Protein AF-A0A3B9L0R4-F1 (afdb_monomer_lite)

Organism: NCBI:txid1280948

Structure (mmCIF, N/CA/C/O backbone):
data_AF-A0A3B9L0R4-F1
#
_entry.id   AF-A0A3B9L0R4-F1
#
loop_
_atom_site.group_PDB
_atom_site.id
_atom_site.type_symbol
_atom_site.label_atom_id
_atom_site.label_alt_id
_atom_site.label_comp_id
_atom_site.label_asym_id
_atom_site.label_entity_id
_atom_site.label_seq_id
_atom_site.pdbx_PDB_ins_code
_atom_site.Cartn_x
_atom_site.Cartn_y
_atom_site.Cartn_z
_atom_site.occupancy
_atom_site.B_iso_or_equiv
_atom_site.auth_seq_id
_atom_site.auth_comp_id
_atom_site.auth_asym_id
_atom_site.auth_atom_id
_atom_site.pdbx_PDB_model_num
ATOM 1 N N . VAL A 1 1 ? 7.081 -1.863 29.610 1.00 87.88 1 VAL A N 1
ATOM 2 C CA . VAL A 1 1 ? 5.635 -1.836 29.302 1.00 87.88 1 VAL A CA 1
ATOM 3 C C . VAL A 1 1 ? 5.234 -3.238 28.909 1.00 87.88 1 VAL A C 1
ATOM 5 O O . VAL A 1 1 ? 5.908 -3.819 28.066 1.00 87.88 1 VAL A O 1
ATOM 8 N N . PHE A 1 2 ? 4.202 -3.773 29.549 1.00 95.19 2 PHE A N 1
ATOM 9 C CA . PHE A 1 2 ? 3.582 -5.037 29.167 1.00 95.19 2 PHE A CA 1
ATOM 10 C C . PHE A 1 2 ? 2.168 -4.756 28.674 1.00 95.19 2 PHE A C 1
ATOM 12 O O . PHE A 1 2 ? 1.549 -3.786 29.108 1.00 95.19 2 PHE A O 1
ATOM 19 N N . ILE A 1 3 ? 1.676 -5.598 27.773 1.00 96.75 3 ILE A N 1
ATOM 20 C CA . ILE A 1 3 ? 0.288 -5.575 27.312 1.00 96.75 3 ILE A CA 1
ATOM 21 C C . ILE A 1 3 ? -0.392 -6.877 27.731 1.00 96.75 3 ILE A C 1
ATOM 23 O O . ILE A 1 3 ? 0.253 -7.924 27.750 1.00 96.75 3 ILE A O 1
ATOM 27 N N . SER A 1 4 ? -1.681 -6.818 28.058 1.00 96.88 4 SER A N 1
ATOM 28 C CA . SER A 1 4 ? -2.508 -8.016 28.221 1.00 96.88 4 SER A CA 1
ATOM 29 C C . SER A 1 4 ? -3.195 -8.320 26.895 1.00 96.88 4 SER A C 1
ATOM 31 O O . SER A 1 4 ? -3.855 -7.445 26.334 1.00 96.88 4 SER 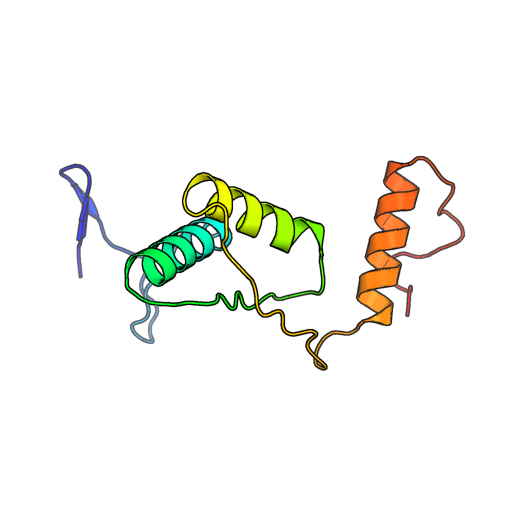A O 1
ATOM 33 N N . ARG A 1 5 ? -3.023 -9.533 26.367 1.00 96.00 5 ARG A N 1
ATOM 34 C CA . ARG A 1 5 ? -3.741 -10.015 25.180 1.00 96.00 5 ARG A CA 1
ATOM 35 C C . ARG A 1 5 ? -3.996 -11.509 25.318 1.00 96.00 5 ARG A C 1
ATOM 37 O O . ARG A 1 5 ? -3.101 -12.242 25.732 1.00 96.00 5 ARG A O 1
ATOM 44 N N . ASP A 1 6 ? -5.212 -11.942 24.997 1.00 95.75 6 ASP A N 1
ATOM 45 C CA . ASP A 1 6 ? -5.633 -13.350 25.065 1.00 95.75 6 ASP A CA 1
ATOM 46 C C . ASP A 1 6 ? -5.378 -13.983 26.449 1.00 95.75 6 ASP A C 1
ATOM 48 O O . ASP A 1 6 ? -4.888 -15.106 26.570 1.00 95.75 6 ASP A O 1
ATOM 52 N N . GLY A 1 7 ? -5.636 -13.211 27.513 1.00 95.75 7 GLY A N 1
ATOM 53 C CA . GLY A 1 7 ? -5.422 -13.628 28.904 1.00 95.75 7 GLY A CA 1
ATOM 54 C C . GLY A 1 7 ? -3.952 -13.751 29.329 1.00 95.75 7 GLY A C 1
ATOM 55 O O . GLY A 1 7 ? -3.678 -14.261 30.413 1.00 95.75 7 GLY A O 1
ATOM 56 N N . LYS A 1 8 ? -2.996 -13.302 28.503 1.00 97.06 8 LYS A N 1
ATOM 57 C CA . LYS A 1 8 ? -1.552 -13.387 28.771 1.00 97.06 8 LYS A CA 1
ATOM 58 C C . LYS A 1 8 ? -0.901 -12.010 28.806 1.00 97.06 8 LYS A C 1
ATOM 60 O O . LYS A 1 8 ? -1.242 -11.124 28.026 1.00 97.06 8 LYS A O 1
ATOM 65 N N . LEU A 1 9 ? 0.105 -11.865 29.667 1.00 97.56 9 LEU A N 1
ATOM 66 C CA . LEU A 1 9 ? 1.018 -10.723 29.656 1.00 97.56 9 LEU A CA 1
ATOM 67 C C . LEU A 1 9 ? 2.088 -10.919 28.578 1.00 97.56 9 LEU A C 1
ATOM 69 O O . LEU A 1 9 ? 2.801 -11.920 28.572 1.00 97.56 9 LEU A O 1
ATOM 73 N N . LEU A 1 10 ? 2.207 -9.949 27.674 1.00 97.06 10 LEU A N 1
ATOM 74 C CA . LEU A 1 10 ? 3.151 -9.948 26.559 1.00 97.06 10 LEU A CA 1
ATOM 75 C C . LEU A 1 10 ? 4.048 -8.707 26.613 1.00 97.06 10 LEU A C 1
ATOM 77 O O . LEU A 1 10 ? 3.607 -7.614 26.976 1.00 97.06 10 LEU A O 1
ATOM 81 N N . ALA A 1 11 ? 5.303 -8.865 26.197 1.00 96.94 11 ALA A N 1
ATOM 82 C CA . ALA A 1 11 ? 6.256 -7.769 26.044 1.00 96.94 11 ALA A CA 1
ATOM 83 C C . ALA A 1 11 ? 6.414 -7.411 24.551 1.00 96.94 11 ALA A C 1
ATOM 85 O O . ALA A 1 11 ? 6.992 -8.199 23.800 1.00 96.94 11 ALA A O 1
ATOM 86 N N . PRO A 1 12 ? 5.906 -6.256 24.079 1.00 97.12 12 PRO A N 1
ATOM 87 C CA . PRO A 1 12 ? 6.108 -5.830 22.697 1.00 97.12 12 PRO A CA 1
ATOM 88 C C . PRO A 1 12 ? 7.573 -5.450 22.441 1.00 97.12 12 PRO A C 1
ATOM 90 O O . PRO A 1 12 ? 8.248 -4.888 23.306 1.00 97.12 12 PRO A O 1
ATOM 93 N N . LYS A 1 13 ? 8.063 -5.718 21.225 1.00 97.44 13 LYS A N 1
ATOM 94 C CA . LYS A 1 13 ? 9.439 -5.389 20.832 1.00 97.44 13 LYS A CA 1
ATOM 95 C C . LYS A 1 13 ? 9.619 -3.869 20.800 1.00 97.44 13 LYS A C 1
ATOM 97 O O . LYS A 1 13 ? 8.956 -3.182 20.023 1.00 97.44 13 LYS A O 1
ATOM 102 N N . ARG A 1 14 ? 10.520 -3.364 21.645 1.00 97.81 14 ARG A N 1
ATOM 103 C CA . ARG A 1 14 ? 10.801 -1.936 21.851 1.00 97.81 14 ARG A CA 1
ATOM 104 C C . ARG A 1 14 ? 12.233 -1.615 21.430 1.00 97.81 14 ARG A C 1
ATOM 106 O O . ARG A 1 14 ? 13.149 -2.372 21.739 1.00 97.81 14 ARG A O 1
ATOM 113 N N . LEU A 1 15 ? 12.416 -0.509 20.721 1.00 97.88 15 LEU A N 1
ATOM 114 C CA . LEU A 1 15 ? 13.718 0.012 20.301 1.00 97.88 15 LEU A CA 1
ATOM 115 C C . LEU A 1 15 ? 14.341 0.909 21.387 1.00 97.88 15 LEU A C 1
ATOM 117 O O . LEU A 1 15 ? 13.601 1.446 22.217 1.00 97.88 15 LEU A O 1
ATOM 121 N N . PRO A 1 16 ? 15.669 1.152 21.363 1.00 98.19 16 PRO A N 1
ATOM 122 C CA . PRO A 1 16 ? 16.321 2.116 22.260 1.00 98.19 16 PRO A CA 1
ATOM 123 C C . PRO A 1 16 ? 15.728 3.529 22.173 1.00 98.19 16 PRO A C 1
ATOM 125 O O . PRO A 1 16 ? 15.655 4.231 23.174 1.00 98.19 16 PRO A O 1
ATOM 128 N N . SER A 1 17 ? 15.216 3.908 20.998 1.00 98.12 17 SER A N 1
ATOM 129 C CA . SER A 1 17 ? 14.491 5.162 20.752 1.00 98.12 17 SER A CA 1
ATOM 130 C C . SER A 1 17 ? 13.083 5.211 21.357 1.00 98.12 17 SER A C 1
ATOM 132 O O . SER A 1 17 ? 12.348 6.161 21.112 1.00 98.12 17 SER A O 1
ATOM 134 N N . ASN A 1 18 ? 12.682 4.198 22.130 1.00 97.38 18 ASN A N 1
ATOM 135 C CA . ASN A 1 18 ? 11.367 4.079 22.759 1.00 97.38 18 ASN A CA 1
ATOM 136 C C . ASN A 1 18 ? 10.185 3.817 21.794 1.00 97.38 18 ASN A C 1
ATOM 138 O O . ASN A 1 18 ? 9.028 3.860 22.204 1.00 97.38 18 ASN A O 1
ATOM 142 N N . LEU A 1 19 ? 10.453 3.477 20.531 1.00 97.94 19 LEU A N 1
ATOM 143 C CA . LEU A 1 19 ? 9.428 3.055 19.567 1.00 97.94 19 LEU A CA 1
ATOM 144 C C . LEU A 1 19 ? 9.117 1.554 19.684 1.00 97.94 19 LEU A C 1
ATOM 146 O O . LEU A 1 19 ? 10.004 0.755 19.993 1.00 97.94 19 LEU A O 1
ATOM 150 N N . TYR A 1 20 ? 7.876 1.160 19.389 1.00 97.81 20 TYR A N 1
ATOM 151 C CA . TYR A 1 20 ? 7.446 -0.244 19.344 1.00 97.81 20 TYR A CA 1
ATOM 152 C C . TYR A 1 20 ? 7.299 -0.734 17.904 1.00 97.81 20 TYR A C 1
ATOM 154 O O . TYR A 1 20 ? 6.866 0.008 17.027 1.00 97.81 20 TYR A O 1
ATOM 162 N N . GLN A 1 21 ? 7.651 -1.995 17.659 1.00 97.94 21 GLN A N 1
ATOM 163 C CA . GLN A 1 21 ? 7.556 -2.607 16.333 1.00 97.94 21 GLN A CA 1
ATOM 164 C C . GLN A 1 21 ? 6.234 -3.355 16.169 1.00 97.94 21 GLN A C 1
ATOM 166 O O . GLN A 1 21 ? 5.920 -4.260 16.947 1.00 97.94 21 GLN A O 1
ATOM 171 N N . PHE A 1 22 ? 5.495 -3.028 15.110 1.00 97.62 22 PHE A N 1
ATOM 172 C CA . PHE A 1 22 ? 4.447 -3.907 14.601 1.00 97.62 22 PHE A CA 1
ATOM 173 C C . PHE A 1 22 ? 5.056 -5.165 13.972 1.00 97.62 22 PHE A C 1
ATOM 175 O O . PHE A 1 22 ? 6.240 -5.209 13.634 1.00 97.62 22 PHE A O 1
ATOM 182 N N . ARG A 1 23 ? 4.235 -6.206 13.804 1.00 96.94 23 ARG A N 1
ATOM 183 C CA . ARG A 1 23 ? 4.647 -7.399 13.053 1.00 96.94 23 ARG A CA 1
ATOM 184 C C . ARG A 1 23 ? 4.879 -7.026 11.586 1.00 96.94 23 ARG A C 1
ATOM 186 O O . ARG A 1 23 ? 4.062 -6.309 11.004 1.00 96.94 23 ARG A O 1
ATOM 193 N N . SER A 1 24 ? 5.950 -7.539 10.986 1.00 96.81 24 SER A N 1
ATOM 194 C CA . SER A 1 24 ? 6.190 -7.418 9.543 1.00 96.81 24 SER A CA 1
ATOM 195 C C . SER A 1 24 ? 5.021 -7.997 8.737 1.00 96.81 24 SER A C 1
ATOM 197 O O . SER A 1 24 ? 4.310 -8.872 9.227 1.00 96.81 24 SER A O 1
ATOM 199 N N . GLY A 1 25 ? 4.801 -7.484 7.525 1.00 95.50 25 GLY A N 1
ATOM 200 C CA . GLY A 1 25 ? 3.714 -7.930 6.642 1.00 95.50 25 GLY A CA 1
ATOM 201 C C . GLY A 1 25 ? 2.316 -7.422 7.015 1.00 95.50 25 GLY A C 1
ATOM 202 O O . GLY A 1 25 ? 1.384 -7.622 6.258 1.00 95.50 25 GLY A O 1
ATOM 203 N N . THR A 1 26 ? 2.149 -6.710 8.135 1.00 97.12 26 THR A N 1
ATOM 204 C CA . THR A 1 26 ? 0.833 -6.178 8.560 1.00 97.12 26 THR A CA 1
ATOM 205 C C . THR A 1 26 ? 0.507 -4.788 8.003 1.00 97.12 26 THR A C 1
ATOM 207 O O . THR A 1 26 ? -0.389 -4.125 8.516 1.00 97.12 26 THR A O 1
ATOM 210 N N . GLY A 1 27 ? 1.294 -4.286 7.045 1.00 95.69 27 GLY A N 1
ATOM 211 C CA . GLY A 1 27 ? 1.143 -2.931 6.500 1.00 95.69 27 GLY A CA 1
ATOM 212 C C . GLY A 1 27 ? -0.230 -2.715 5.878 1.00 95.69 27 GLY A C 1
ATOM 213 O O . GLY A 1 27 ? -0.988 -1.880 6.359 1.00 95.69 27 GLY A O 1
ATOM 214 N N . GLU A 1 28 ? -0.557 -3.532 4.880 1.00 96.69 28 GLU A N 1
ATOM 215 C CA . GLU A 1 28 ? -1.807 -3.438 4.121 1.00 96.69 28 GLU A CA 1
ATOM 216 C C . GLU A 1 28 ? -3.038 -3.625 5.013 1.00 96.69 28 GLU A C 1
ATOM 218 O O . GLU A 1 28 ? -3.970 -2.831 4.943 1.00 96.69 28 GLU A O 1
ATOM 223 N N . ASP A 1 29 ? -3.015 -4.603 5.924 1.00 97.88 29 ASP A N 1
ATOM 224 C CA . ASP A 1 29 ? -4.119 -4.833 6.866 1.00 97.88 29 ASP A CA 1
ATOM 225 C C . ASP A 1 29 ? -4.411 -3.612 7.740 1.00 97.88 29 ASP A C 1
ATOM 227 O O . ASP A 1 29 ? -5.571 -3.287 7.996 1.00 97.88 29 ASP A O 1
ATOM 231 N N . ARG A 1 30 ? -3.358 -2.924 8.196 1.00 98.31 30 ARG A N 1
ATOM 232 C CA . ARG A 1 30 ? -3.504 -1.700 8.988 1.00 98.31 30 ARG A CA 1
ATOM 233 C C . ARG A 1 30 ? -4.000 -0.543 8.127 1.00 98.31 30 ARG A C 1
ATOM 235 O O . ARG A 1 30 ? -4.924 0.133 8.553 1.00 98.31 30 ARG A O 1
ATOM 242 N N . CYS A 1 31 ? -3.486 -0.371 6.908 1.00 98.31 31 CYS A N 1
ATOM 243 C CA . CYS A 1 31 ? -3.982 0.657 5.989 1.00 98.31 31 CYS A CA 1
ATOM 244 C C . CYS A 1 31 ? -5.467 0.467 5.644 1.00 98.31 31 CYS A C 1
ATOM 246 O O . CYS A 1 31 ? -6.208 1.447 5.615 1.00 98.31 31 CYS A O 1
ATOM 248 N N . VAL A 1 32 ? -5.926 -0.771 5.433 1.00 98.56 32 VAL A N 1
ATOM 249 C CA . VAL A 1 32 ? -7.348 -1.073 5.194 1.00 98.56 32 VAL A CA 1
ATOM 250 C C . VAL A 1 32 ? -8.197 -0.698 6.413 1.00 98.56 32 VAL A C 1
ATOM 252 O O . VAL A 1 32 ? -9.214 -0.021 6.257 1.00 98.56 32 VAL A O 1
ATOM 255 N N . LEU A 1 33 ? -7.764 -1.072 7.626 1.00 98.75 33 LEU A N 1
ATOM 256 C CA . LEU A 1 33 ? -8.429 -0.669 8.872 1.00 98.75 33 LEU A CA 1
ATOM 257 C C . LEU A 1 33 ? -8.498 0.859 9.012 1.00 98.75 33 LEU A C 1
ATOM 259 O O . LEU A 1 33 ? -9.568 1.392 9.308 1.00 98.75 33 LEU A O 1
ATOM 263 N N . ASP A 1 34 ? -7.384 1.555 8.783 1.00 98.75 34 ASP A N 1
ATOM 264 C CA . ASP A 1 34 ? -7.290 3.013 8.883 1.00 98.75 34 ASP A CA 1
ATOM 265 C C . ASP A 1 34 ? -8.254 3.689 7.897 1.00 98.75 34 ASP A C 1
ATOM 267 O O . ASP A 1 34 ? -8.999 4.593 8.273 1.00 98.75 34 ASP A O 1
ATOM 271 N N . CYS A 1 35 ? -8.303 3.204 6.654 1.00 98.81 35 CYS A N 1
ATOM 272 C CA . CYS A 1 35 ? -9.171 3.736 5.607 1.00 98.81 35 CYS A CA 1
ATOM 273 C C . CYS A 1 35 ? -10.657 3.570 5.933 1.00 98.81 35 CYS A C 1
ATOM 275 O O . CYS A 1 35 ? -11.422 4.530 5.837 1.00 98.81 35 CYS A 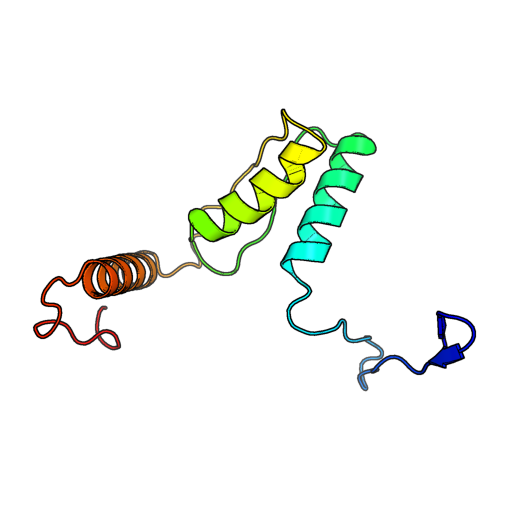O 1
ATOM 277 N N . ILE A 1 36 ? -11.071 2.367 6.341 1.00 98.81 36 ILE A N 1
ATOM 278 C CA . ILE A 1 36 ? -12.461 2.106 6.737 1.00 98.81 36 ILE A CA 1
ATOM 279 C C . ILE A 1 36 ? -12.831 2.992 7.929 1.00 98.81 36 ILE A C 1
ATOM 281 O O . ILE A 1 36 ? -13.874 3.646 7.912 1.00 98.81 36 ILE A O 1
ATOM 285 N N . THR A 1 37 ? -11.951 3.063 8.932 1.00 98.88 37 THR A N 1
ATOM 286 C CA . THR A 1 37 ? -12.163 3.879 10.132 1.00 98.88 37 THR A CA 1
ATOM 287 C C . THR A 1 37 ? -12.316 5.354 9.769 1.00 98.88 37 THR A C 1
ATOM 289 O O . THR A 1 37 ? -13.246 5.998 10.245 1.00 98.88 37 THR A O 1
ATOM 292 N N . ALA A 1 38 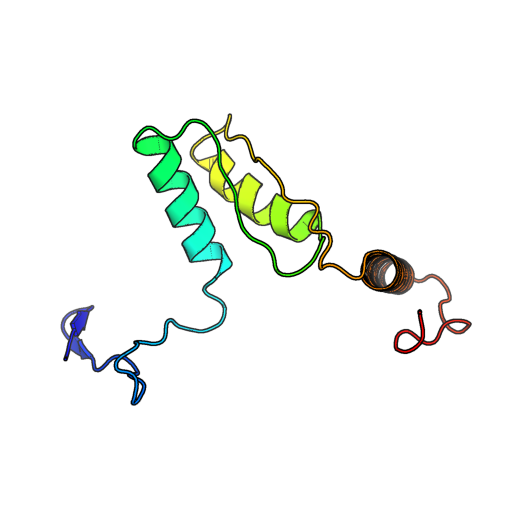? -11.458 5.891 8.900 1.00 98.81 38 ALA A N 1
ATOM 293 C CA . ALA A 1 38 ? -11.531 7.282 8.467 1.00 98.81 38 ALA A CA 1
ATOM 294 C C . ALA A 1 38 ? -12.869 7.598 7.779 1.00 98.81 38 ALA A C 1
ATOM 296 O O . ALA A 1 38 ? -13.542 8.556 8.163 1.00 98.81 38 ALA A O 1
ATOM 297 N N . LEU A 1 39 ? -13.295 6.769 6.818 1.00 98.81 39 LEU A N 1
ATOM 298 C CA . LEU A 1 39 ? -14.555 6.973 6.089 1.00 98.81 39 LEU A CA 1
ATOM 299 C C . LEU A 1 39 ? -15.786 6.849 6.997 1.00 98.81 39 LEU A C 1
ATOM 301 O O . LEU A 1 39 ? -16.737 7.613 6.863 1.00 98.81 39 LEU A O 1
ATOM 305 N N . GLN A 1 40 ? -15.767 5.926 7.960 1.00 98.69 40 GLN A N 1
ATOM 306 C CA . GLN A 1 40 ? -16.860 5.767 8.926 1.00 98.69 40 GLN A CA 1
ATOM 307 C C . GLN A 1 40 ? -16.942 6.906 9.953 1.00 98.69 40 GLN A C 1
ATOM 309 O O . GLN A 1 40 ? -17.966 7.048 10.618 1.00 98.69 40 GLN A O 1
ATOM 314 N N . ASN A 1 41 ? -15.887 7.716 10.086 1.00 98.69 41 ASN A N 1
ATOM 315 C CA . ASN A 1 41 ? -15.776 8.770 11.097 1.00 98.69 41 ASN A CA 1
ATOM 316 C C . ASN A 1 41 ? -15.586 10.171 10.489 1.00 98.69 41 ASN A C 1
ATOM 318 O O . ASN A 1 41 ? -15.076 11.071 11.153 1.00 98.69 41 ASN A O 1
ATOM 322 N N . GLY A 1 42 ? -16.040 10.372 9.248 1.00 98.31 42 GLY A N 1
ATOM 323 C CA . GLY A 1 42 ? -16.229 11.705 8.670 1.00 98.31 42 GLY A CA 1
ATOM 324 C C . GLY A 1 42 ? -15.199 12.142 7.630 1.00 98.31 42 GLY A C 1
ATOM 325 O O . GLY A 1 42 ? -15.237 13.299 7.223 1.00 98.31 42 GLY A O 1
ATOM 326 N N . ALA A 1 43 ? -14.294 11.264 7.186 1.00 98.75 43 ALA A N 1
ATOM 327 C CA . ALA A 1 43 ? -13.469 11.550 6.014 1.00 98.75 43 ALA A CA 1
ATOM 328 C C . ALA A 1 43 ? -14.249 11.307 4.711 1.00 98.75 43 ALA A C 1
ATOM 330 O O . ALA A 1 43 ? -14.960 10.312 4.584 1.00 98.75 43 ALA A O 1
ATOM 331 N N . ASP A 1 44 ? -14.053 12.173 3.716 1.00 98.69 44 ASP A N 1
ATOM 332 C CA . ASP A 1 44 ? -14.680 12.034 2.391 1.00 98.69 44 ASP A CA 1
ATOM 333 C C . ASP A 1 44 ? -13.821 11.250 1.388 1.00 98.69 44 ASP A C 1
ATOM 335 O O . ASP A 1 44 ? -14.334 10.633 0.450 1.00 98.69 44 ASP A O 1
ATOM 339 N N . LEU A 1 45 ? -12.497 11.319 1.545 1.00 98.62 45 LEU A N 1
ATOM 340 C CA . LEU A 1 45 ? -11.506 10.794 0.609 1.00 98.62 45 LEU A CA 1
ATOM 341 C C . LEU A 1 45 ? -10.368 10.112 1.365 1.00 98.62 45 LEU A C 1
ATOM 343 O O . LEU A 1 45 ? -10.064 10.454 2.507 1.00 98.62 45 LEU A O 1
ATOM 347 N N . LEU A 1 46 ? -9.707 9.177 0.686 1.00 98.69 46 LEU A N 1
ATOM 348 C CA . LEU A 1 46 ? -8.551 8.455 1.204 1.00 98.69 46 LEU A CA 1
ATOM 349 C C . LEU A 1 46 ? -7.271 8.864 0.482 1.00 98.69 46 LEU A C 1
ATOM 351 O O . LEU A 1 46 ? -7.283 9.088 -0.724 1.00 98.69 46 LEU A O 1
ATOM 355 N N . TRP A 1 47 ? -6.159 8.861 1.208 1.00 98.56 47 TRP A N 1
ATOM 356 C CA . TRP A 1 47 ? -4.805 8.816 0.662 1.00 98.56 47 TRP A CA 1
ATOM 357 C C . TRP A 1 47 ? -4.106 7.634 1.330 1.00 98.56 47 TRP A C 1
ATOM 359 O O . TRP A 1 47 ? -3.988 7.599 2.552 1.00 98.56 47 TRP A O 1
ATOM 369 N N . ILE A 1 48 ? -3.612 6.684 0.532 1.00 98.06 48 ILE A N 1
ATOM 370 C CA . ILE A 1 48 ? -2.727 5.608 1.001 1.00 98.06 48 ILE A CA 1
ATOM 371 C C . ILE A 1 48 ? -1.334 5.868 0.427 1.00 98.06 48 ILE A C 1
ATOM 373 O O . ILE A 1 48 ? -1.157 5.856 -0.790 1.00 98.06 48 ILE A O 1
ATOM 377 N N . GLU A 1 49 ? -0.361 6.164 1.291 1.00 97.12 49 GLU A N 1
ATOM 378 C CA . GLU A 1 49 ? 1.028 6.345 0.860 1.00 97.12 49 GLU A CA 1
ATOM 379 C C . GLU A 1 49 ? 1.596 4.992 0.413 1.00 97.12 49 GLU A C 1
ATOM 381 O O . GLU A 1 49 ? 1.421 3.990 1.107 1.00 97.12 49 GLU A O 1
ATOM 386 N N . THR A 1 50 ? 2.263 4.956 -0.744 1.00 93.69 50 THR A N 1
ATOM 387 C CA . THR A 1 50 ? 2.806 3.720 -1.335 1.00 93.69 50 THR A CA 1
ATOM 388 C C . THR A 1 50 ? 4.291 3.875 -1.635 1.00 93.69 50 THR A C 1
ATOM 390 O O . THR A 1 50 ? 4.769 4.966 -1.935 1.00 93.69 50 THR A O 1
ATOM 393 N N . GLU A 1 51 ? 5.041 2.780 -1.552 1.00 90.88 51 GLU A N 1
ATOM 394 C CA . GLU A 1 51 ? 6.491 2.767 -1.757 1.00 90.88 51 GLU A CA 1
ATOM 395 C C . GLU A 1 51 ? 6.907 2.679 -3.234 1.00 90.88 51 GLU A C 1
ATOM 397 O O . GLU A 1 51 ? 8.071 2.918 -3.564 1.00 90.88 51 GLU A O 1
ATOM 402 N N . LYS A 1 52 ? 5.973 2.324 -4.124 1.00 88.88 52 LYS A N 1
ATOM 403 C CA . LYS A 1 52 ? 6.189 2.160 -5.567 1.00 88.88 52 LYS A CA 1
ATOM 404 C C . LYS A 1 52 ? 4.884 2.373 -6.352 1.00 88.88 52 LYS A C 1
ATOM 406 O O . LYS A 1 52 ? 3.807 2.108 -5.817 1.00 88.88 52 LYS A O 1
ATOM 411 N N . PRO A 1 53 ? 4.951 2.771 -7.635 1.00 90.69 53 PRO A N 1
ATOM 412 C CA . PRO A 1 53 ? 3.764 2.905 -8.471 1.00 90.69 53 PRO A CA 1
ATOM 413 C C . PRO A 1 53 ? 3.313 1.522 -8.972 1.00 90.69 53 PRO A C 1
ATOM 415 O O . PRO A 1 53 ? 3.783 1.056 -10.009 1.00 90.69 53 PRO A O 1
ATOM 418 N N . HIS A 1 54 ? 2.427 0.846 -8.232 1.00 92.06 54 HIS A N 1
ATOM 419 C CA . HIS A 1 54 ? 1.918 -0.490 -8.577 1.00 92.06 54 HIS A CA 1
ATOM 420 C C . HIS A 1 54 ? 0.391 -0.559 -8.467 1.00 92.06 54 HIS A C 1
ATOM 422 O O . HIS A 1 54 ? -0.168 -0.591 -7.370 1.00 92.06 54 HIS A O 1
ATOM 428 N N . VAL A 1 55 ? -0.291 -0.619 -9.614 1.00 94.19 55 VAL A N 1
ATOM 429 C CA . VAL A 1 55 ? -1.760 -0.511 -9.685 1.00 94.19 55 VAL A CA 1
ATOM 430 C C . VAL A 1 55 ? -2.463 -1.657 -8.955 1.00 94.19 55 VAL A C 1
ATOM 432 O O . VAL A 1 55 ? -3.402 -1.413 -8.206 1.00 94.19 55 VAL A O 1
ATOM 435 N N . GLU A 1 56 ? -1.995 -2.897 -9.102 1.00 92.81 56 GLU A N 1
ATOM 436 C CA . GLU A 1 56 ? -2.657 -4.048 -8.463 1.00 92.81 56 GLU A CA 1
ATOM 437 C C . GLU A 1 56 ? -2.538 -4.033 -6.932 1.00 92.81 56 GLU A C 1
ATOM 439 O O . GLU A 1 56 ? -3.465 -4.438 -6.238 1.00 92.81 56 GLU A O 1
ATOM 444 N N . GLN A 1 57 ? -1.430 -3.507 -6.395 1.00 93.31 57 GLN A N 1
ATOM 445 C CA . GLN A 1 57 ? -1.203 -3.420 -4.951 1.00 93.31 57 GLN A CA 1
ATOM 446 C C . GLN A 1 57 ? -2.208 -2.452 -4.321 1.00 93.31 57 GLN A C 1
ATOM 448 O O . GLN A 1 57 ? -2.851 -2.769 -3.321 1.00 93.31 57 GLN A O 1
ATOM 453 N N . ILE A 1 58 ? -2.380 -1.273 -4.928 1.00 96.50 58 ILE A N 1
ATOM 454 C CA . ILE A 1 58 ? -3.359 -0.301 -4.445 1.00 96.50 58 ILE A CA 1
ATOM 455 C C . ILE A 1 58 ? -4.798 -0.771 -4.696 1.00 96.50 58 ILE A C 1
ATOM 457 O O . ILE A 1 58 ? -5.649 -0.565 -3.832 1.00 96.50 58 ILE A O 1
ATOM 461 N N . ALA A 1 59 ? -5.068 -1.451 -5.817 1.00 96.38 59 ALA A N 1
ATOM 462 C CA . ALA A 1 59 ? -6.378 -2.031 -6.104 1.00 96.38 59 ALA A CA 1
ATOM 463 C C . ALA A 1 59 ? -6.785 -3.055 -5.035 1.00 96.38 59 ALA A C 1
ATOM 465 O O . ALA A 1 59 ? -7.854 -2.911 -4.454 1.00 96.38 59 ALA A O 1
ATOM 466 N N . GLY A 1 60 ? -5.899 -3.990 -4.674 1.00 96.69 60 GLY A N 1
ATOM 467 C CA . GLY A 1 60 ? -6.184 -4.994 -3.644 1.00 96.69 60 GLY A CA 1
ATOM 468 C C . GLY A 1 60 ? -6.540 -4.393 -2.279 1.00 96.69 60 GLY A C 1
ATOM 469 O O . GLY A 1 60 ? -7.436 -4.887 -1.593 1.00 96.69 60 GLY A O 1
ATOM 470 N N . MET A 1 61 ? -5.901 -3.285 -1.885 1.00 97.81 61 MET A N 1
ATOM 471 C CA . MET A 1 61 ? -6.288 -2.560 -0.668 1.00 97.81 61 MET A CA 1
ATOM 472 C C . MET A 1 61 ? -7.637 -1.844 -0.819 1.00 97.81 61 MET A C 1
ATOM 474 O O . MET A 1 61 ? -8.473 -1.919 0.081 1.00 97.81 61 MET A O 1
ATOM 478 N N . VAL A 1 62 ? -7.868 -1.151 -1.939 1.00 98.06 62 VAL A N 1
ATOM 479 C CA . VAL A 1 62 ? -9.116 -0.406 -2.178 1.00 98.06 62 VAL A CA 1
ATOM 480 C C . VAL A 1 62 ? -10.319 -1.342 -2.300 1.00 98.06 62 VAL A C 1
ATOM 482 O O . VAL A 1 62 ? -11.389 -0.995 -1.804 1.00 98.06 62 VAL A O 1
ATOM 485 N N . ASP A 1 63 ? -10.156 -2.526 -2.884 1.00 98.56 63 ASP A N 1
ATOM 486 C CA . ASP A 1 63 ? -11.215 -3.531 -2.996 1.00 98.56 63 ASP A CA 1
ATOM 487 C C . ASP A 1 63 ? -11.675 -3.993 -1.609 1.00 98.56 63 ASP A C 1
ATOM 489 O O . ASP A 1 63 ? -12.864 -3.913 -1.301 1.00 98.56 63 ASP A O 1
ATOM 493 N N . ARG A 1 64 ? -10.733 -4.319 -0.712 1.00 98.62 64 ARG A N 1
ATOM 494 C CA . ARG A 1 64 ? -11.032 -4.655 0.693 1.00 98.62 64 ARG A CA 1
ATOM 495 C C . ARG A 1 64 ? -11.726 -3.517 1.445 1.00 98.62 64 ARG A C 1
ATOM 497 O O . ARG A 1 64 ? -12.582 -3.761 2.289 1.00 98.62 64 ARG A O 1
ATOM 504 N N . VAL A 1 65 ? -11.376 -2.259 1.162 1.00 98.69 65 VAL A N 1
ATOM 505 C CA . VAL A 1 65 ? -12.084 -1.101 1.740 1.00 98.69 65 VAL A CA 1
ATOM 506 C C . VAL A 1 65 ? -13.507 -1.006 1.181 1.00 98.69 65 VAL A C 1
ATOM 508 O O . VAL A 1 65 ? -14.445 -0.736 1.933 1.00 98.69 65 VAL A O 1
ATOM 511 N N . ARG A 1 66 ? -13.691 -1.249 -0.121 1.00 98.75 66 ARG A N 1
ATOM 512 C CA . ARG A 1 66 ? -14.991 -1.179 -0.804 1.00 98.75 66 ARG A CA 1
ATOM 513 C C . ARG A 1 66 ? -15.948 -2.309 -0.444 1.00 98.75 66 ARG A C 1
ATOM 515 O O . ARG A 1 66 ? -17.152 -2.104 -0.557 1.00 98.75 66 ARG A O 1
ATOM 522 N N . GLU A 1 67 ? -15.455 -3.436 0.063 1.00 98.69 67 GLU A N 1
ATOM 523 C CA . GLU A 1 67 ? -16.303 -4.454 0.701 1.00 98.69 67 GLU A CA 1
ATOM 524 C C . GLU A 1 67 ? -17.124 -3.873 1.869 1.00 98.69 67 GLU A C 1
ATOM 526 O O . GLU A 1 67 ? -18.238 -4.329 2.123 1.00 98.69 67 GLU A O 1
ATOM 531 N N . VAL A 1 68 ? -16.609 -2.840 2.552 1.00 98.69 68 VAL A N 1
ATOM 532 C CA . VAL A 1 68 ? -17.276 -2.177 3.689 1.00 98.69 68 VAL A CA 1
ATOM 533 C C . VAL A 1 68 ? -17.851 -0.807 3.318 1.00 98.69 68 VAL A C 1
ATOM 535 O O . VAL A 1 68 ? -18.947 -0.462 3.758 1.00 98.69 68 VAL A O 1
ATOM 538 N N . VAL A 1 69 ? -17.138 -0.018 2.510 1.00 98.56 69 VAL A N 1
ATOM 539 C CA . VAL A 1 69 ? -17.566 1.313 2.044 1.00 98.56 69 VAL A CA 1
ATOM 540 C C . VAL A 1 69 ? -17.531 1.351 0.508 1.00 98.56 69 VAL A C 1
ATOM 542 O O . VAL A 1 69 ? -16.537 1.789 -0.078 1.00 98.56 69 VAL A O 1
ATOM 545 N N . PRO A 1 70 ? -18.599 0.902 -0.183 1.00 98.62 70 PRO A N 1
ATOM 546 C CA . PRO A 1 70 ? -18.569 0.621 -1.627 1.00 98.62 70 PRO A CA 1
ATOM 547 C C . PRO A 1 70 ? -18.190 1.800 -2.526 1.00 98.62 70 PRO A C 1
ATOM 549 O O . PRO A 1 70 ? -17.643 1.620 -3.612 1.00 98.62 70 PRO A O 1
ATOM 552 N N . ASN A 1 71 ? -18.468 3.023 -2.081 1.00 98.31 71 ASN A N 1
ATOM 553 C CA . ASN A 1 71 ? -18.187 4.253 -2.814 1.00 98.31 71 ASN A CA 1
ATOM 554 C C . ASN A 1 71 ? -16.857 4.916 -2.415 1.00 98.31 71 ASN A C 1
ATOM 556 O O . ASN A 1 71 ? -16.638 6.066 -2.798 1.00 98.31 71 ASN A O 1
ATOM 560 N N . ALA A 1 72 ? -15.982 4.226 -1.672 1.00 98.62 72 ALA A N 1
ATOM 561 C CA . ALA A 1 72 ? -14.682 4.750 -1.265 1.00 98.62 72 ALA A CA 1
ATOM 562 C C . ALA A 1 72 ? -13.875 5.266 -2.471 1.00 98.62 72 ALA A C 1
ATOM 564 O O . ALA A 1 72 ? -13.729 4.590 -3.505 1.00 98.62 72 ALA A O 1
ATOM 565 N N . LYS A 1 73 ? -13.341 6.483 -2.323 1.00 98.44 73 LYS A N 1
ATOM 566 C CA . LYS A 1 73 ? -12.542 7.185 -3.333 1.00 98.44 73 LYS A CA 1
ATOM 567 C C . LYS A 1 73 ? -11.129 7.409 -2.820 1.00 98.44 73 LYS A C 1
ATOM 569 O O . LYS A 1 73 ? -10.925 7.730 -1.651 1.00 98.44 73 LYS A O 1
ATOM 574 N N . LEU A 1 74 ? -10.175 7.284 -3.733 1.00 98.31 74 LEU A N 1
ATOM 575 C CA . LEU A 1 74 ? -8.757 7.448 -3.462 1.00 98.31 74 LEU A CA 1
ATOM 576 C C . LEU A 1 74 ? -8.228 8.692 -4.178 1.00 98.31 74 LEU A C 1
ATOM 578 O O . LEU A 1 74 ? -8.456 8.876 -5.373 1.00 98.31 74 LEU A O 1
ATOM 582 N N . VAL A 1 75 ? -7.486 9.508 -3.445 1.00 98.50 75 VAL A N 1
ATOM 583 C CA . VAL A 1 75 ? -6.540 10.487 -3.971 1.00 98.50 75 VAL A CA 1
ATOM 584 C C . VAL A 1 75 ? -5.184 9.794 -4.015 1.00 98.50 75 VAL A C 1
ATOM 586 O O . VAL A 1 75 ? -4.695 9.318 -2.992 1.00 98.50 75 VAL A O 1
ATOM 589 N N . TYR A 1 76 ? -4.595 9.693 -5.206 1.00 97.69 76 TYR A N 1
ATOM 590 C CA . TYR A 1 76 ? -3.364 8.935 -5.410 1.00 97.69 76 TYR A CA 1
ATOM 591 C C . TYR A 1 76 ? -2.200 9.848 -5.786 1.00 97.69 76 TYR A C 1
ATOM 593 O O . TYR A 1 76 ? -2.262 10.590 -6.770 1.00 97.69 76 TYR A O 1
ATOM 601 N N . ASN A 1 77 ? -1.126 9.772 -5.003 1.00 97.44 77 ASN A N 1
ATOM 602 C CA . ASN A 1 77 ? 0.113 10.476 -5.284 1.00 97.44 77 ASN A CA 1
ATOM 603 C C . ASN A 1 77 ? 0.910 9.728 -6.363 1.00 97.44 77 ASN A C 1
ATOM 605 O O . ASN A 1 77 ? 1.526 8.695 -6.099 1.00 97.44 77 ASN A O 1
ATOM 609 N N . ASN A 1 78 ? 0.952 10.287 -7.573 1.00 96.56 78 ASN A N 1
ATOM 610 C CA . ASN A 1 78 ? 1.917 9.883 -8.594 1.00 96.56 78 ASN A CA 1
ATOM 611 C C . ASN A 1 78 ? 3.286 10.476 -8.237 1.00 96.56 78 ASN A C 1
ATOM 613 O O . ASN A 1 78 ? 3.718 11.467 -8.827 1.00 96.56 78 ASN A O 1
ATOM 617 N N . SER A 1 79 ? 3.939 9.877 -7.237 1.00 96.19 79 SER A N 1
ATOM 618 C CA . SER A 1 79 ? 5.093 10.491 -6.588 1.00 96.19 79 SER A CA 1
ATOM 619 C C . SER A 1 79 ? 6.238 10.777 -7.572 1.00 96.19 79 SER A C 1
ATOM 621 O O . SER A 1 79 ? 6.688 9.870 -8.285 1.00 96.19 79 SER A O 1
ATOM 623 N N . PRO A 1 80 ? 6.792 12.004 -7.579 1.00 96.88 80 PRO A N 1
ATOM 624 C CA . PRO A 1 80 ? 7.969 12.331 -8.379 1.00 96.88 80 PRO A CA 1
ATOM 625 C C . PRO A 1 80 ? 9.251 11.673 -7.843 1.00 96.88 80 PRO A C 1
ATOM 627 O O . PRO A 1 80 ? 10.261 11.668 -8.540 1.00 96.88 80 PRO A O 1
ATOM 630 N N . SER A 1 81 ? 9.233 11.111 -6.627 1.00 96.19 81 SER A N 1
ATOM 631 C CA . SER A 1 81 ? 10.371 10.356 -6.083 1.00 96.19 81 SER A CA 1
ATOM 632 C C . SER A 1 81 ? 10.495 8.947 -6.667 1.00 96.19 81 SER A C 1
ATOM 634 O O . SER A 1 81 ? 11.528 8.299 -6.491 1.00 96.19 81 SER A O 1
ATOM 636 N N . PHE A 1 82 ? 9.468 8.455 -7.365 1.00 97.38 82 PHE A N 1
ATOM 637 C CA . PHE A 1 82 ? 9.532 7.151 -8.006 1.00 97.38 82 PHE A CA 1
ATOM 638 C C . PHE A 1 82 ? 10.436 7.196 -9.234 1.00 97.38 82 PHE A C 1
ATOM 640 O O . PHE A 1 82 ? 10.319 8.069 -10.093 1.00 97.38 82 PHE A O 1
ATOM 647 N N . ASN A 1 83 ? 11.292 6.185 -9.381 1.00 96.56 83 ASN A N 1
ATOM 648 C CA . ASN A 1 83 ? 11.916 5.922 -10.669 1.00 96.56 83 ASN A CA 1
ATOM 649 C C . ASN A 1 83 ? 10.895 5.235 -11.590 1.00 96.56 83 ASN A C 1
ATOM 651 O O . ASN A 1 83 ? 10.828 4.005 -11.651 1.00 96.56 83 ASN A O 1
ATOM 655 N N . TRP A 1 84 ? 10.071 6.037 -12.263 1.00 97.25 84 TRP A N 1
ATOM 656 C CA . TRP A 1 84 ? 8.967 5.576 -13.107 1.00 97.25 84 TRP A CA 1
ATOM 657 C C . TRP A 1 84 ? 9.421 4.581 -14.175 1.00 97.25 84 TRP A C 1
ATOM 659 O O . TRP A 1 84 ? 8.904 3.469 -14.242 1.00 97.25 84 TRP A O 1
ATOM 669 N N . THR A 1 85 ? 10.433 4.938 -14.966 1.00 97.44 85 THR A N 1
ATOM 670 C CA . THR A 1 85 ? 10.923 4.095 -16.063 1.00 97.44 85 THR A CA 1
ATOM 671 C C . THR A 1 85 ? 11.370 2.726 -15.566 1.00 97.44 85 THR A C 1
ATOM 673 O O . THR A 1 85 ? 10.947 1.713 -16.119 1.00 97.44 85 THR A O 1
ATOM 676 N N . LEU A 1 86 ? 12.192 2.676 -14.513 1.00 97.44 86 LEU A N 1
ATOM 677 C CA . LEU A 1 86 ? 12.682 1.407 -13.979 1.00 97.44 86 LEU A CA 1
ATOM 678 C C . LEU A 1 86 ? 11.540 0.553 -13.413 1.00 97.44 86 LEU A C 1
ATOM 680 O O . LEU A 1 86 ? 11.464 -0.633 -13.727 1.00 97.44 86 LEU A O 1
ATOM 684 N N . ASN A 1 87 ? 10.634 1.157 -12.634 1.00 96.38 87 ASN A N 1
ATOM 685 C CA . ASN A 1 87 ? 9.495 0.447 -12.044 1.00 96.38 87 ASN A CA 1
ATOM 686 C C . ASN A 1 87 ? 8.605 -0.183 -13.120 1.00 96.38 87 ASN A C 1
ATOM 68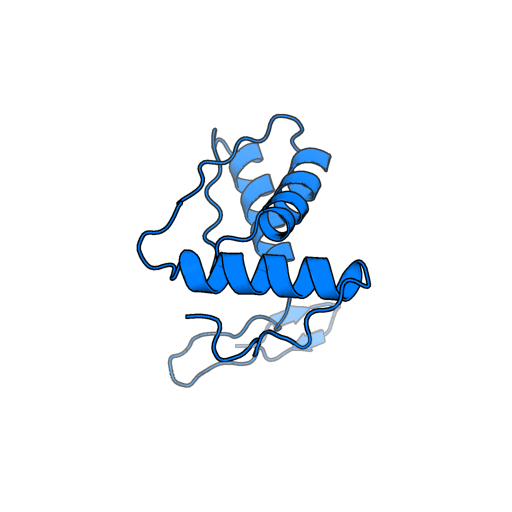8 O O . ASN A 1 87 ? 8.307 -1.373 -13.052 1.00 96.38 87 ASN A O 1
ATOM 692 N N . PHE A 1 88 ? 8.213 0.589 -14.135 1.00 97.50 88 PHE A N 1
ATOM 693 C CA . PHE A 1 88 ? 7.327 0.089 -15.185 1.00 97.50 88 PHE A CA 1
ATOM 694 C C . PHE A 1 88 ? 8.022 -0.911 -16.114 1.00 97.50 88 PHE A C 1
ATOM 696 O O . PHE A 1 88 ? 7.396 -1.885 -16.524 1.00 97.50 88 PHE A O 1
ATOM 703 N N . ARG A 1 89 ? 9.319 -0.745 -16.412 1.00 98.00 89 ARG A N 1
ATOM 704 C CA . ARG A 1 89 ? 10.069 -1.750 -17.185 1.00 98.00 89 ARG A CA 1
ATOM 705 C C . ARG A 1 89 ? 10.165 -3.080 -16.441 1.00 98.00 89 ARG A C 1
ATOM 707 O O . ARG A 1 89 ? 9.983 -4.117 -17.068 1.00 98.00 89 ARG A O 1
ATOM 714 N N . GLN A 1 90 ? 10.407 -3.059 -15.129 1.00 97.75 90 GLN A N 1
ATOM 715 C CA . GLN A 1 90 ? 10.416 -4.278 -14.312 1.00 97.75 90 GLN A CA 1
ATOM 716 C C . GLN A 1 90 ? 9.035 -4.940 -14.256 1.00 97.75 90 GLN A C 1
ATOM 718 O O . GLN A 1 90 ? 8.953 -6.145 -14.459 1.00 97.75 90 GLN A O 1
ATOM 723 N N . GLN A 1 91 ? 7.958 -4.166 -14.078 1.00 97.31 91 GLN A N 1
ATOM 724 C CA . GLN A 1 91 ? 6.588 -4.700 -14.108 1.00 97.31 91 GLN A CA 1
ATOM 725 C C . GLN A 1 91 ? 6.262 -5.378 -15.446 1.00 97.31 91 GLN A C 1
ATOM 727 O O . GLN A 1 91 ? 5.736 -6.486 -15.466 1.00 97.31 91 GLN A O 1
ATOM 732 N N . VAL A 1 92 ? 6.613 -4.749 -16.573 1.00 97.44 92 VAL A N 1
ATOM 733 C CA . VAL A 1 92 ? 6.393 -5.341 -17.903 1.00 97.44 92 VAL A CA 1
ATOM 734 C C . VAL A 1 92 ? 7.257 -6.583 -18.113 1.00 97.44 92 VAL A C 1
ATOM 736 O O . VAL A 1 92 ? 6.761 -7.567 -18.656 1.00 97.44 92 VAL A O 1
ATOM 739 N N . TYR A 1 93 ? 8.524 -6.552 -17.684 1.00 98.06 93 TYR A N 1
ATOM 740 C CA . TYR A 1 93 ? 9.408 -7.718 -17.740 1.00 98.06 93 TYR A CA 1
ATOM 741 C C . TYR A 1 93 ? 8.786 -8.905 -16.995 1.00 98.06 93 TYR A C 1
ATOM 743 O O . TYR A 1 93 ? 8.684 -9.993 -17.559 1.00 98.06 93 TYR A O 1
ATOM 751 N N . ASP A 1 94 ? 8.336 -8.686 -15.756 1.00 97.19 94 ASP A N 1
ATOM 752 C CA . ASP A 1 94 ? 7.757 -9.735 -14.913 1.00 97.19 94 ASP A CA 1
ATOM 753 C C . ASP A 1 94 ? 6.455 -10.277 -15.523 1.00 97.19 94 ASP A C 1
ATOM 755 O O . ASP A 1 94 ? 6.303 -11.489 -15.663 1.00 97.19 94 ASP A O 1
ATOM 759 N N . ALA A 1 95 ? 5.576 -9.393 -16.007 1.00 97.25 95 ALA A N 1
ATOM 760 C CA . ALA A 1 95 ? 4.340 -9.785 -16.683 1.00 97.25 95 ALA A CA 1
ATOM 761 C C . ALA A 1 95 ? 4.592 -10.582 -17.978 1.00 97.25 95 ALA A C 1
ATOM 763 O O . ALA A 1 95 ? 3.842 -11.497 -18.315 1.00 97.25 95 ALA A O 1
ATOM 764 N N . TRP A 1 96 ? 5.640 -10.252 -18.739 1.00 98.00 96 TRP A N 1
ATOM 765 C CA . TRP A 1 96 ? 6.020 -11.008 -19.936 1.00 98.00 96 TRP A CA 1
ATOM 766 C C . TRP A 1 96 ? 6.575 -12.385 -19.596 1.00 98.00 96 TRP A C 1
ATOM 768 O O . TRP A 1 96 ? 6.199 -13.354 -20.256 1.00 98.00 96 TRP A O 1
ATOM 778 N N . ALA A 1 97 ? 7.429 -12.470 -18.577 1.00 97.62 97 ALA A N 1
ATOM 779 C CA . ALA A 1 97 ? 7.965 -13.735 -18.101 1.00 97.62 97 ALA A CA 1
ATOM 780 C C . ALA A 1 97 ? 6.843 -14.663 -17.604 1.00 97.62 97 ALA A C 1
ATOM 782 O O . ALA A 1 97 ? 6.806 -15.832 -17.984 1.00 97.62 97 ALA A O 1
ATOM 783 N N . GLU A 1 98 ? 5.888 -14.139 -16.829 1.00 97.31 98 GLU A N 1
ATOM 784 C CA . GLU A 1 98 ? 4.716 -14.889 -16.357 1.00 97.31 98 GLU A CA 1
ATOM 785 C C . GLU A 1 98 ? 3.808 -15.339 -17.512 1.00 97.31 98 GLU A C 1
ATOM 787 O O . GLU A 1 98 ? 3.333 -16.473 -17.532 1.00 97.31 98 GLU A O 1
ATOM 792 N N . ALA A 1 99 ? 3.642 -14.496 -18.534 1.00 97.75 99 ALA A N 1
ATOM 793 C CA . ALA A 1 99 ? 2.916 -14.840 -19.756 1.00 97.75 99 ALA A CA 1
ATOM 794 C C . ALA A 1 99 ? 3.684 -15.796 -20.696 1.00 97.75 99 ALA A C 1
ATOM 796 O O . ALA A 1 99 ? 3.208 -16.080 -21.798 1.00 97.75 99 ALA A O 1
ATOM 797 N N . GLY A 1 100 ? 4.876 -16.267 -20.311 1.00 97.56 100 GLY A N 1
ATOM 798 C CA . GLY A 1 100 ? 5.689 -17.196 -21.098 1.00 97.56 100 GLY A CA 1
ATOM 799 C C . GLY A 1 100 ? 6.337 -16.583 -22.343 1.00 97.56 100 GLY A C 1
ATOM 800 O O . GLY A 1 100 ? 6.730 -17.315 -23.252 1.00 97.56 100 GLY A O 1
ATOM 801 N N . LYS A 1 101 ? 6.446 -15.252 -22.424 1.00 97.94 101 LYS A N 1
ATOM 802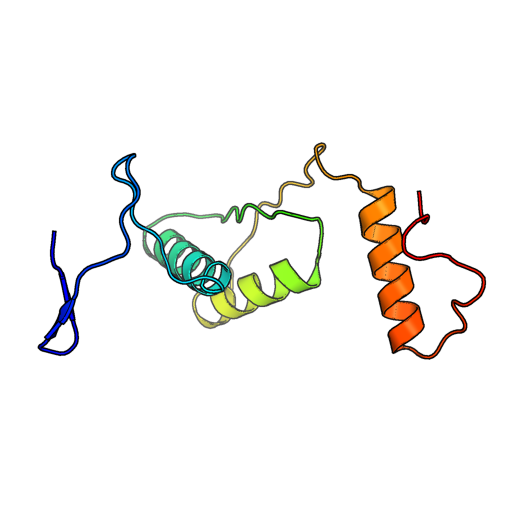 C CA . LYS A 1 101 ? 7.183 -14.587 -23.505 1.00 97.94 101 LYS A CA 1
ATOM 803 C C . LYS A 1 101 ? 8.685 -14.720 -23.283 1.00 97.94 101 LYS A C 1
ATOM 805 O O . LYS A 1 101 ? 9.161 -14.720 -22.150 1.00 97.94 101 LYS A O 1
ATOM 810 N N . ASP A 1 102 ? 9.438 -14.769 -24.378 1.00 97.06 102 ASP A N 1
ATOM 811 C CA . ASP A 1 102 ? 10.894 -14.745 -24.302 1.00 97.06 102 ASP A CA 1
ATOM 812 C C . ASP A 1 102 ? 11.383 -13.365 -23.841 1.00 97.06 102 ASP A C 1
ATOM 814 O O . ASP A 1 102 ? 11.181 -12.348 -24.508 1.00 97.06 102 ASP A O 1
ATOM 818 N N . VAL A 1 103 ? 12.023 -13.349 -22.676 1.00 97.75 103 VAL A N 1
ATOM 819 C CA . VAL A 1 103 ? 12.639 -12.168 -22.065 1.00 97.75 103 VAL A CA 1
ATOM 820 C C . VAL A 1 103 ? 14.165 -12.270 -22.025 1.00 97.75 103 VAL A C 1
ATOM 822 O O . VAL A 1 103 ? 14.813 -11.391 -21.467 1.00 97.75 103 VAL A O 1
ATOM 825 N N . SER A 1 104 ? 14.758 -13.305 -22.633 1.00 97.19 104 SER A N 1
ATOM 826 C CA . SER A 1 104 ? 16.202 -13.585 -22.577 1.00 97.19 104 SER A CA 1
ATOM 827 C C . SER A 1 104 ? 17.080 -12.462 -23.140 1.00 97.19 104 SER A C 1
ATOM 829 O O . SER A 1 104 ? 18.241 -12.331 -22.754 1.00 97.19 104 SER A O 1
ATOM 831 N N . ALA A 1 105 ? 16.521 -11.615 -24.009 1.00 97.56 105 ALA A N 1
ATOM 832 C CA . ALA A 1 105 ? 17.188 -10.431 -24.542 1.00 97.56 105 ALA A CA 1
ATOM 833 C C . ALA A 1 105 ? 17.352 -9.288 -23.517 1.00 97.56 105 ALA A C 1
ATOM 835 O O . ALA A 1 105 ? 18.069 -8.325 -23.791 1.00 97.56 105 ALA A O 1
ATOM 836 N N . PHE A 1 106 ? 16.694 -9.362 -22.357 1.00 97.38 106 PHE A N 1
ATOM 837 C CA . PHE A 1 106 ? 16.693 -8.314 -21.341 1.00 97.38 106 PHE A CA 1
ATOM 838 C C . PHE A 1 106 ? 17.340 -8.799 -20.036 1.00 97.38 106 PHE A C 1
ATOM 840 O O . PHE A 1 106 ? 16.983 -9.841 -19.495 1.00 97.38 106 PHE A O 1
ATOM 847 N N . ASP A 1 107 ? 18.247 -7.999 -19.473 1.00 97.19 107 ASP A N 1
ATOM 848 C CA . ASP A 1 107 ? 18.724 -8.179 -18.097 1.00 97.19 107 ASP A CA 1
ATOM 849 C C . ASP A 1 107 ? 17.816 -7.379 -17.154 1.00 97.19 107 ASP A C 1
ATOM 851 O O . ASP A 1 107 ? 17.858 -6.146 -17.140 1.00 97.19 107 ASP A O 1
ATOM 855 N N . ARG A 1 108 ? 17.002 -8.078 -16.350 1.00 96.44 108 ARG A N 1
ATOM 856 C CA . ARG A 1 108 ? 16.049 -7.467 -15.405 1.00 96.44 108 ARG A CA 1
ATOM 857 C C . ARG A 1 108 ? 16.704 -6.447 -14.463 1.00 96.44 108 ARG A C 1
ATOM 859 O O . ARG A 1 108 ? 16.064 -5.467 -14.077 1.00 96.44 108 ARG A O 1
ATOM 866 N N . ALA A 1 109 ? 17.967 -6.661 -14.084 1.00 96.44 109 ALA A N 1
ATOM 867 C CA . ALA A 1 109 ? 18.699 -5.767 -13.188 1.00 96.44 109 ALA A CA 1
ATOM 868 C C . ALA A 1 109 ?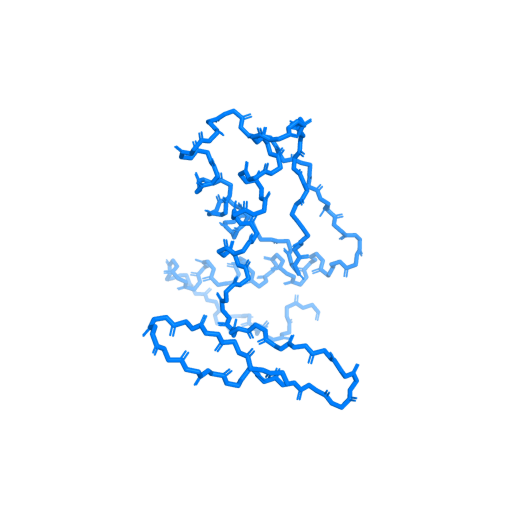 19.234 -4.506 -13.892 1.00 96.44 109 ALA A C 1
ATOM 870 O O . ALA A 1 109 ? 19.581 -3.542 -13.213 1.00 96.44 109 ALA A O 1
ATOM 871 N N . LYS A 1 110 ? 19.277 -4.491 -15.232 1.00 96.69 110 LYS A N 1
ATOM 872 C CA . LYS A 1 110 ? 19.822 -3.403 -16.067 1.00 96.69 110 LYS A CA 1
ATOM 873 C C . LYS A 1 110 ? 18.786 -2.845 -17.042 1.00 96.69 110 LYS A C 1
ATOM 875 O O . LYS A 1 110 ? 19.090 -2.514 -18.185 1.00 96.69 110 LYS A O 1
ATOM 880 N N . LEU A 1 111 ? 17.539 -2.747 -16.587 1.00 96.81 111 LEU A N 1
ATOM 881 C CA . LEU A 1 111 ? 16.444 -2.194 -17.382 1.00 96.81 111 LEU A CA 1
ATOM 882 C C . LEU A 1 111 ? 16.448 -0.662 -17.446 1.00 96.81 111 LEU A C 1
ATOM 884 O O . LEU A 1 111 ? 15.602 -0.104 -18.138 1.00 96.81 111 LEU A O 1
ATOM 888 N N . MET A 1 112 ? 17.356 0.037 -16.765 1.00 94.00 112 MET A N 1
ATOM 889 C CA . MET A 1 112 ? 17.546 1.486 -16.882 1.00 94.00 112 MET A CA 1
ATOM 890 C C . MET A 1 112 ? 19.021 1.846 -16.797 1.00 94.00 112 MET A C 1
ATOM 892 O O . MET A 1 112 ? 19.728 1.185 -16.006 1.00 94.00 112 MET A O 1
#

Sequence (112 aa):
VFISRDGKLLAPKRLPSNLYQFRSGTGEDRCVLDCITALQNGADLLWIETEKPHVEQIAGMVDRVREVVPNAKLVYNNSPSFNWTLNFRQQVYDAWAEAGKDVSAFDRAKLM

InterPro domains:
  IPR006254 Isocitrate lyase [PF00463] (18-88)
  IPR006254 Isocitrate lyase [PTHR21631] (13-91)
  IPR015813 Pyruvate/Phosphoenolpyruvate kinase-like domain superfamily [SSF51621] (5-95)
  IPR040442 Pyruvate kinase-like domain superfamily [G3DSA:3.20.20.60] (2-106)

pLDDT: mean 97.09, std 1.95, range [87.88, 98.88]

Foldseek 3Di:
DWDQDPNDTHDFDADPVRDGDDDPPCLLVVLLVVQLVCVVVDDPADEDDDPAPDPVSVVVSVVSNCVRVVPYHYDYDPDPPHPVQLRVQLVVLVVCVVVVHDPVVDDNVPSD

Radius of gyration: 19.41 Å; chains: 1; bounding box: 38×30×54 Å

Secondary structure (DSSP, 8-state):
--EEETTEEE---B-TTS-BPPPTT-HHHHHHHHHHHHHHTT-S-B----SS--HHHHHHHHHHHHTTSTT--B-----TTS-HHHHHHHHHHHHHHHTT---TT--GGG--